Protein AF-A0A1V2MFW6-F1 (afdb_monomer)

Structure (mmCIF, N/CA/C/O backbone):
data_AF-A0A1V2MFW6-F1
#
_entry.id   AF-A0A1V2MFW6-F1
#
loop_
_atom_site.group_PDB
_atom_site.id
_atom_site.type_symbol
_atom_site.label_atom_id
_atom_site.label_alt_id
_atom_site.label_comp_id
_atom_site.label_asym_id
_atom_site.label_entity_id
_atom_site.label_seq_id
_atom_site.pdbx_PDB_ins_code
_atom_site.Cartn_x
_atom_site.Cartn_y
_atom_site.Cartn_z
_atom_site.occupancy
_atom_site.B_iso_or_equiv
_atom_site.auth_seq_id
_atom_site.auth_comp_id
_atom_site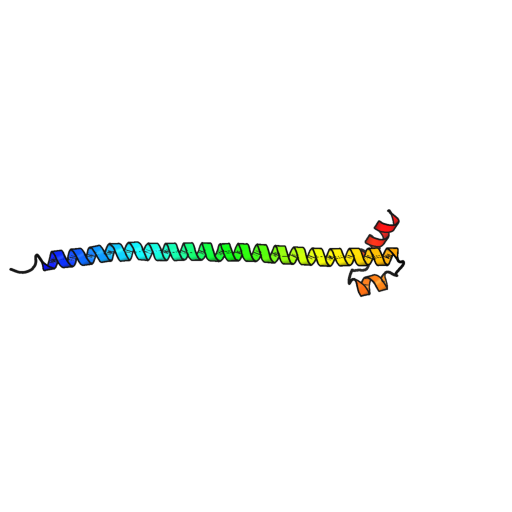.auth_asym_id
_atom_site.auth_atom_id
_atom_site.pdbx_PDB_model_num
ATOM 1 N N . MET A 1 1 ? 50.649 -4.042 -75.415 1.00 45.91 1 MET A N 1
ATOM 2 C CA . MET A 1 1 ? 50.315 -2.952 -74.476 1.00 45.91 1 MET A CA 1
ATOM 3 C C . MET A 1 1 ? 49.068 -3.360 -73.714 1.00 45.91 1 MET A C 1
ATOM 5 O O . MET A 1 1 ? 47.964 -3.134 -74.183 1.00 45.91 1 MET A O 1
ATOM 9 N N . LYS A 1 2 ? 49.241 -4.094 -72.617 1.00 49.28 2 LYS A N 1
ATOM 10 C CA . LYS A 1 2 ? 48.159 -4.473 -71.705 1.00 49.28 2 LYS A CA 1
ATOM 11 C C . LYS A 1 2 ? 48.535 -3.927 -70.331 1.00 49.28 2 LYS A C 1
ATOM 13 O O . LYS A 1 2 ? 49.700 -4.023 -69.966 1.00 49.28 2 LYS A O 1
ATOM 18 N N . ASN A 1 3 ? 47.531 -3.452 -69.602 1.00 56.38 3 ASN A N 1
ATOM 19 C CA . ASN A 1 3 ? 47.520 -3.391 -68.140 1.00 56.38 3 ASN A CA 1
ATOM 20 C C . ASN A 1 3 ? 48.431 -2.350 -67.476 1.00 56.38 3 ASN A C 1
ATOM 22 O O . ASN A 1 3 ? 49.353 -2.712 -66.761 1.00 56.38 3 ASN A O 1
ATOM 26 N N . LEU A 1 4 ? 48.116 -1.063 -67.623 1.00 48.66 4 LEU A N 1
ATOM 27 C CA . LEU A 1 4 ? 48.491 -0.087 -66.587 1.00 48.66 4 LEU A CA 1
ATOM 28 C C . LEU A 1 4 ? 47.255 0.672 -66.091 1.00 48.66 4 LEU A C 1
ATOM 30 O O . LEU A 1 4 ? 47.017 0.748 -64.888 1.00 48.66 4 LEU A O 1
ATOM 34 N N . ASP A 1 5 ? 46.378 1.077 -67.012 1.00 52.25 5 ASP A N 1
ATOM 35 C CA . ASP A 1 5 ? 45.104 1.724 -66.667 1.00 52.25 5 ASP A CA 1
ATOM 36 C C . ASP A 1 5 ? 44.127 0.784 -65.944 1.00 52.25 5 ASP A C 1
ATOM 38 O O . ASP A 1 5 ? 43.369 1.220 -65.080 1.00 52.25 5 ASP A O 1
ATOM 42 N N . LEU A 1 6 ? 44.170 -0.523 -66.240 1.00 49.50 6 LEU A N 1
ATOM 43 C CA . LEU A 1 6 ? 43.321 -1.513 -65.570 1.00 49.50 6 LEU A CA 1
ATOM 44 C C . LEU A 1 6 ? 43.786 -1.799 -64.130 1.00 49.50 6 LEU A C 1
ATOM 46 O O . LEU A 1 6 ? 42.954 -1.961 -63.243 1.00 49.50 6 LEU A O 1
ATOM 50 N N . GLU A 1 7 ? 45.099 -1.829 -63.874 1.00 49.53 7 GLU A N 1
ATOM 51 C CA . GLU A 1 7 ? 45.644 -2.096 -62.533 1.00 49.53 7 GLU A CA 1
ATOM 52 C C . GLU A 1 7 ? 45.478 -0.902 -61.590 1.00 49.53 7 GLU A C 1
ATOM 54 O O . GLU A 1 7 ? 45.150 -1.095 -60.420 1.00 49.53 7 GLU A O 1
ATOM 59 N N . LEU A 1 8 ? 45.631 0.329 -62.094 1.00 48.38 8 LEU A N 1
ATOM 60 C CA . LEU A 1 8 ? 45.364 1.553 -61.328 1.00 48.38 8 LEU A CA 1
ATOM 61 C C . LEU A 1 8 ? 43.886 1.677 -60.938 1.00 48.38 8 LEU A C 1
ATOM 63 O O . LEU A 1 8 ? 43.567 2.142 -59.844 1.00 48.38 8 LEU A O 1
ATOM 67 N N . ASN A 1 9 ? 42.997 1.215 -61.815 1.00 49.47 9 ASN A N 1
ATOM 68 C CA . ASN A 1 9 ? 41.558 1.194 -61.599 1.00 49.47 9 ASN A CA 1
ATOM 69 C C . ASN A 1 9 ? 41.170 0.125 -60.554 1.00 49.47 9 ASN A C 1
ATOM 71 O O . ASN A 1 9 ? 40.518 0.436 -59.563 1.00 49.47 9 ASN A O 1
ATOM 75 N N . ILE A 1 10 ? 41.687 -1.104 -60.654 1.00 50.06 10 ILE A N 1
ATOM 76 C CA . ILE A 1 10 ? 41.434 -2.155 -59.647 1.00 50.06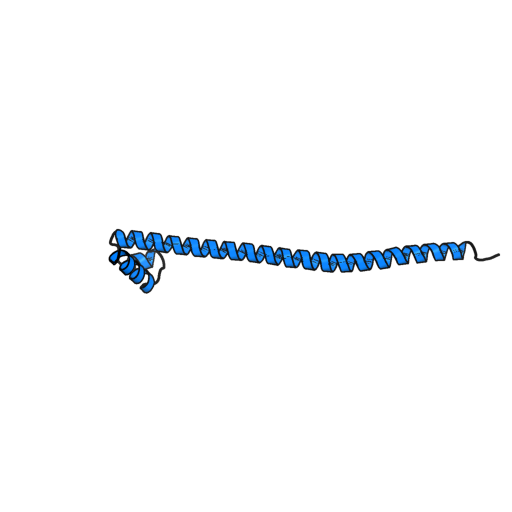 10 ILE A CA 1
ATOM 77 C C . ILE A 1 10 ? 41.972 -1.755 -58.255 1.00 50.06 10 ILE A C 1
ATOM 79 O O . ILE A 1 10 ? 41.330 -2.039 -57.243 1.00 50.06 10 ILE A O 1
ATOM 83 N N . ASN A 1 11 ? 43.105 -1.042 -58.188 1.00 54.00 11 ASN A N 1
ATOM 84 C CA . ASN A 1 11 ? 43.694 -0.561 -56.930 1.00 54.00 11 ASN A CA 1
ATOM 85 C C . ASN A 1 11 ? 42.937 0.605 -56.271 1.00 54.00 11 ASN A C 1
ATOM 87 O O . ASN A 1 11 ? 43.100 0.826 -55.069 1.00 54.00 11 ASN A O 1
ATOM 91 N N . SER A 1 12 ? 42.148 1.379 -57.023 1.00 49.19 12 SER A N 1
ATOM 92 C CA . SER A 1 12 ? 41.308 2.441 -56.455 1.00 49.19 12 SER A CA 1
ATOM 93 C C . SER A 1 12 ? 39.991 1.875 -55.924 1.00 49.19 12 SER A C 1
ATOM 95 O O . SER A 1 12 ? 39.591 2.215 -54.808 1.00 49.19 12 SER A O 1
ATOM 97 N N . TYR A 1 13 ? 39.379 0.929 -56.646 1.00 49.50 13 TYR A N 1
ATOM 98 C CA . TYR A 1 13 ? 38.179 0.224 -56.190 1.00 49.50 13 TYR A CA 1
ATOM 99 C C . TYR A 1 13 ? 38.452 -0.674 -54.974 1.00 49.50 13 TYR A C 1
ATOM 101 O O . TYR A 1 13 ? 37.633 -0.716 -54.059 1.00 49.50 13 TYR A O 1
ATOM 109 N N . SER A 1 14 ? 39.601 -1.352 -54.890 1.00 52.19 14 SER A N 1
ATOM 110 C CA . SER A 1 14 ? 39.944 -2.168 -53.711 1.00 52.19 14 SER A CA 1
ATOM 111 C C . SER A 1 14 ? 40.183 -1.324 -52.451 1.00 52.19 14 SER A C 1
ATOM 113 O O . SER A 1 14 ? 39.803 -1.722 -51.351 1.00 52.19 14 SER A O 1
ATOM 115 N N . ARG A 1 15 ? 40.758 -0.125 -52.603 1.00 49.16 15 ARG A N 1
ATOM 116 C CA . ARG A 1 15 ? 41.072 0.784 -51.490 1.00 49.16 15 ARG A CA 1
ATOM 117 C C . ARG A 1 15 ? 39.838 1.526 -50.976 1.00 49.16 15 ARG A C 1
ATOM 119 O O . ARG A 1 15 ? 39.707 1.682 -49.766 1.00 49.16 15 ARG A O 1
ATOM 126 N N . ALA A 1 16 ? 38.919 1.911 -51.864 1.00 48.41 16 ALA A N 1
ATOM 127 C CA . ALA A 1 16 ? 37.616 2.460 -51.483 1.00 48.41 16 ALA A CA 1
ATOM 128 C C . ALA A 1 16 ? 36.774 1.426 -50.711 1.00 48.41 16 ALA A C 1
ATOM 130 O O . ALA A 1 16 ? 36.265 1.727 -49.635 1.00 48.41 16 ALA A O 1
ATOM 131 N N . ASN A 1 17 ? 36.747 0.173 -51.182 1.00 47.50 17 ASN A N 1
ATOM 132 C CA . ASN A 1 17 ? 36.051 -0.915 -50.489 1.00 47.50 17 ASN A CA 1
ATOM 133 C C . ASN A 1 17 ? 36.676 -1.259 -49.122 1.00 47.50 17 ASN A C 1
ATOM 135 O O . ASN A 1 17 ? 35.952 -1.614 -48.195 1.00 47.50 17 ASN A O 1
ATOM 139 N N . TYR A 1 18 ? 37.997 -1.132 -48.946 1.00 47.16 18 TYR A N 1
ATOM 140 C CA . TYR A 1 18 ? 38.645 -1.339 -47.641 1.00 47.16 18 TYR A CA 1
ATOM 141 C C . TYR A 1 18 ? 38.278 -0.246 -46.624 1.00 47.16 18 TYR A C 1
ATOM 143 O O . TYR A 1 18 ? 38.047 -0.553 -45.453 1.00 47.16 18 TYR A O 1
ATOM 151 N N . PHE A 1 19 ? 38.178 1.013 -47.068 1.00 42.72 19 PHE A N 1
ATOM 152 C CA . PHE A 1 19 ? 37.719 2.114 -46.217 1.00 42.72 19 PHE A CA 1
ATOM 153 C C . PHE A 1 19 ? 36.252 1.946 -45.816 1.00 42.72 19 PHE A C 1
ATOM 155 O O . PHE A 1 19 ? 35.957 2.057 -44.629 1.00 42.72 19 PHE A O 1
ATOM 162 N N . ASP A 1 20 ? 35.367 1.586 -46.747 1.00 47.34 20 ASP A N 1
ATOM 163 C CA . ASP A 1 20 ? 33.956 1.357 -46.424 1.00 47.34 20 ASP A CA 1
ATOM 164 C C . ASP A 1 20 ? 33.778 0.145 -45.503 1.00 47.34 20 ASP A C 1
ATOM 166 O O . ASP A 1 20 ? 33.154 0.251 -44.453 1.00 47.34 20 ASP A O 1
ATOM 170 N N . THR A 1 21 ? 34.387 -1.001 -45.803 1.00 49.94 21 THR A N 1
ATOM 171 C CA . THR A 1 21 ? 34.136 -2.214 -45.005 1.00 49.94 21 THR A CA 1
ATOM 172 C C . THR A 1 21 ? 34.705 -2.101 -43.584 1.00 49.94 21 THR A C 1
ATOM 174 O O . THR A 1 21 ? 34.058 -2.523 -42.629 1.00 49.94 21 THR A O 1
ATOM 177 N N . ALA A 1 22 ? 35.883 -1.490 -43.401 1.00 52.34 22 ALA A N 1
ATOM 178 C CA . ALA A 1 22 ? 36.487 -1.318 -42.076 1.00 52.34 22 ALA A CA 1
ATOM 179 C C . ALA A 1 22 ? 35.837 -0.187 -41.258 1.00 52.34 22 ALA A C 1
ATOM 181 O O . ALA A 1 22 ? 35.751 -0.298 -40.032 1.00 52.34 22 ALA A O 1
ATOM 182 N N . PHE A 1 23 ? 35.369 0.885 -41.910 1.00 47.47 23 PHE A N 1
ATOM 183 C CA . PHE A 1 23 ? 34.652 1.979 -41.254 1.00 47.47 23 PHE A CA 1
ATOM 184 C C . PHE A 1 23 ? 33.220 1.566 -40.903 1.00 47.47 23 PHE A C 1
ATOM 186 O O . PHE A 1 23 ? 32.807 1.744 -39.759 1.00 47.47 23 PHE A O 1
ATOM 193 N N . PHE A 1 24 ? 32.480 0.937 -41.822 1.00 45.03 24 PHE A N 1
ATOM 194 C CA . PHE A 1 24 ? 31.097 0.521 -41.586 1.00 45.03 24 PHE A CA 1
ATOM 195 C C . PHE A 1 24 ? 30.987 -0.697 -40.662 1.00 45.03 24 PHE A C 1
ATOM 197 O O . PHE A 1 24 ? 30.137 -0.658 -39.778 1.00 45.03 24 PHE A O 1
ATOM 204 N N . ASN A 1 25 ? 31.863 -1.713 -40.738 1.00 49.97 25 ASN A N 1
ATOM 205 C CA . ASN A 1 25 ? 31.797 -2.835 -39.782 1.00 49.97 25 ASN A CA 1
ATOM 206 C C . ASN A 1 25 ? 32.129 -2.396 -38.351 1.00 49.97 25 ASN A C 1
ATOM 208 O O . ASN A 1 25 ? 31.418 -2.773 -37.425 1.00 49.97 25 ASN A O 1
ATOM 212 N N . ARG A 1 26 ? 33.129 -1.521 -38.161 1.00 49.34 26 ARG A N 1
ATOM 213 C CA . ARG A 1 26 ? 33.402 -0.940 -36.835 1.00 49.34 26 ARG A CA 1
ATOM 214 C C . ARG A 1 26 ? 32.285 -0.012 -36.371 1.00 49.34 26 ARG A C 1
ATOM 216 O O . ARG A 1 26 ? 32.026 0.064 -35.178 1.00 49.34 26 ARG A O 1
ATOM 223 N N . THR A 1 27 ? 31.614 0.689 -37.285 1.00 46.56 27 THR A N 1
ATOM 224 C CA . THR A 1 27 ? 30.471 1.549 -36.941 1.00 46.56 27 THR A CA 1
ATOM 225 C C . THR A 1 27 ? 29.229 0.728 -36.603 1.00 46.56 27 THR A C 1
ATOM 227 O O . THR A 1 27 ? 28.500 1.137 -35.715 1.00 46.56 27 THR A O 1
ATOM 230 N N . ILE A 1 28 ? 29.002 -0.435 -37.223 1.00 48.88 28 ILE A N 1
ATOM 231 C CA . ILE A 1 28 ? 27.895 -1.346 -36.885 1.00 48.88 28 ILE A CA 1
ATOM 232 C C . ILE A 1 28 ? 28.154 -2.077 -35.564 1.00 48.88 28 ILE A C 1
ATOM 234 O O . ILE A 1 28 ? 27.226 -2.192 -34.773 1.00 48.88 28 ILE A O 1
ATOM 238 N N . GLU A 1 29 ? 29.389 -2.486 -35.263 1.00 50.41 29 GLU A N 1
ATOM 239 C CA . GLU A 1 29 ? 29.744 -2.997 -33.927 1.00 50.41 29 GLU A CA 1
ATOM 240 C C . GLU A 1 29 ? 29.581 -1.909 -32.860 1.00 50.41 29 GLU A C 1
ATOM 242 O O . GLU A 1 29 ? 28.937 -2.136 -31.840 1.00 50.41 29 GLU A O 1
ATOM 247 N N . ARG A 1 30 ? 30.049 -0.684 -33.134 1.00 51.69 30 ARG A N 1
ATOM 248 C CA . ARG A 1 30 ? 29.889 0.455 -32.222 1.00 51.69 30 ARG A CA 1
ATOM 249 C C . ARG A 1 30 ? 28.439 0.914 -32.103 1.00 51.69 30 ARG A C 1
ATOM 251 O O . ARG A 1 30 ? 28.057 1.329 -31.027 1.00 51.69 30 ARG A O 1
ATOM 258 N N . LEU A 1 31 ? 27.625 0.835 -33.157 1.00 49.97 31 LEU A N 1
ATOM 259 C CA . LEU A 1 31 ? 26.178 1.077 -33.114 1.00 49.97 31 LEU A CA 1
ATOM 260 C C . LEU A 1 31 ? 25.450 -0.065 -32.414 1.00 49.97 31 LEU A C 1
ATOM 262 O O . LEU A 1 31 ? 24.440 0.193 -31.788 1.00 49.97 31 LEU A O 1
ATOM 266 N N . GLY A 1 32 ? 25.919 -1.305 -32.514 1.00 51.00 32 GLY A N 1
ATOM 267 C CA . GLY A 1 32 ? 25.380 -2.452 -31.792 1.00 51.00 32 GLY A CA 1
ATOM 268 C C . GLY A 1 32 ? 25.628 -2.319 -30.296 1.00 51.00 32 GLY A C 1
ATOM 269 O O . GLY A 1 32 ? 24.674 -2.351 -29.535 1.00 51.00 32 GLY A O 1
ATOM 270 N N . GLU A 1 33 ? 26.872 -2.062 -29.886 1.00 47.53 33 GLU A N 1
ATOM 271 C CA . GLU A 1 33 ? 27.230 -1.751 -28.497 1.00 47.53 33 GLU A CA 1
ATOM 272 C C . GLU A 1 33 ? 26.549 -0.470 -28.006 1.00 47.53 33 GLU A C 1
ATOM 274 O O . GLU A 1 33 ? 25.978 -0.475 -26.927 1.00 47.53 33 GLU A O 1
ATOM 279 N N . PHE A 1 34 ? 26.527 0.607 -28.797 1.00 42.81 34 PHE A N 1
ATOM 280 C CA . PHE A 1 34 ? 25.876 1.873 -28.431 1.00 42.81 34 PHE A CA 1
ATOM 281 C C . PHE A 1 34 ? 24.345 1.763 -28.386 1.00 42.81 34 PHE A C 1
ATOM 283 O O . PHE A 1 34 ? 23.715 2.375 -27.531 1.00 42.81 34 PHE A O 1
ATOM 290 N N . ASN A 1 35 ? 23.720 0.969 -29.262 1.00 48.66 35 ASN A N 1
ATOM 291 C CA . ASN A 1 35 ? 22.293 0.663 -29.159 1.00 48.66 35 ASN A CA 1
ATOM 292 C C . ASN A 1 35 ? 22.020 -0.308 -28.005 1.00 48.66 35 ASN A C 1
ATOM 294 O O . ASN A 1 35 ? 20.985 -0.171 -27.364 1.00 48.66 35 ASN A O 1
ATOM 298 N N . MET A 1 36 ? 22.909 -1.259 -27.705 1.00 47.56 36 MET A N 1
ATOM 299 C CA . MET A 1 36 ? 22.763 -2.197 -26.586 1.00 47.56 36 MET A CA 1
ATOM 300 C C . MET A 1 36 ? 22.887 -1.464 -25.245 1.00 47.56 36 MET A C 1
ATOM 302 O O . MET A 1 36 ? 21.991 -1.600 -24.419 1.00 47.56 36 MET A O 1
ATOM 306 N N . THR A 1 37 ? 23.872 -0.574 -25.079 1.00 54.19 37 THR A N 1
ATOM 307 C CA . THR A 1 37 ? 24.004 0.278 -23.886 1.00 54.19 37 THR A CA 1
ATOM 308 C C . THR A 1 37 ? 22.850 1.263 -23.761 1.00 54.19 37 THR A C 1
ATOM 310 O O . THR A 1 37 ? 22.233 1.335 -22.706 1.00 54.19 37 THR A O 1
ATOM 313 N N . PHE A 1 38 ? 22.464 1.962 -24.832 1.00 54.69 38 PHE A N 1
ATOM 314 C CA . PHE A 1 38 ? 21.341 2.903 -24.780 1.00 54.69 38 PHE A CA 1
ATOM 315 C C . PHE A 1 38 ? 20.011 2.200 -24.479 1.00 54.69 38 PHE A C 1
ATOM 317 O O . PHE A 1 38 ? 19.205 2.708 -23.702 1.00 54.69 38 PHE A O 1
ATOM 324 N N . THR A 1 39 ? 19.776 1.014 -25.047 1.00 62.56 39 THR A N 1
ATOM 325 C CA . THR A 1 39 ? 18.533 0.268 -24.812 1.00 62.56 39 THR A CA 1
ATOM 326 C C . THR A 1 39 ? 18.501 -0.319 -23.404 1.00 62.56 39 THR A C 1
ATOM 328 O O . THR A 1 39 ? 17.500 -0.149 -22.714 1.00 62.56 39 THR A O 1
ATOM 331 N N . GLU A 1 40 ? 19.576 -0.953 -22.932 1.00 63.47 40 GLU A N 1
ATOM 332 C CA . GLU A 1 40 ? 19.647 -1.515 -21.576 1.00 63.47 40 GLU A CA 1
ATOM 333 C C . GLU A 1 40 ? 19.614 -0.428 -20.497 1.00 63.47 40 GLU A C 1
ATOM 335 O O . GLU A 1 40 ? 18.876 -0.560 -19.520 1.00 63.47 40 GLU A O 1
ATOM 340 N N . GLU A 1 41 ? 20.326 0.685 -20.686 1.00 67.56 41 GLU A N 1
ATOM 341 C CA . GLU A 1 41 ? 20.296 1.815 -19.757 1.00 67.56 41 GLU A CA 1
ATOM 342 C C . GLU A 1 41 ? 18.909 2.460 -19.706 1.00 67.56 41 GLU A C 1
ATOM 344 O O . GLU A 1 41 ? 18.382 2.679 -18.614 1.00 67.56 41 GLU A O 1
ATOM 349 N N . ILE A 1 42 ? 18.260 2.706 -20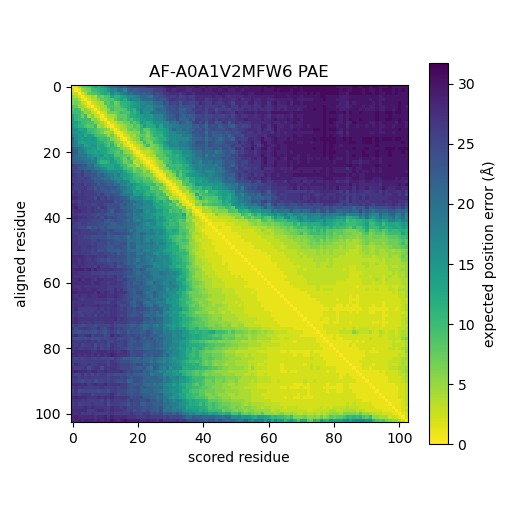.853 1.00 72.44 42 ILE A N 1
ATOM 350 C CA . ILE A 1 42 ? 16.883 3.227 -20.893 1.00 72.44 42 ILE A CA 1
ATOM 351 C C . ILE A 1 42 ? 15.910 2.270 -20.214 1.00 72.44 42 ILE A C 1
ATOM 353 O O . ILE A 1 42 ? 15.038 2.720 -19.466 1.00 72.44 42 ILE A O 1
ATOM 357 N N . GLN A 1 43 ? 16.034 0.964 -20.451 1.00 68.38 43 GLN A N 1
ATOM 358 C CA . GLN A 1 43 ? 15.198 -0.032 -19.782 1.00 68.38 43 GLN A CA 1
ATOM 359 C C . GLN A 1 43 ? 15.469 -0.064 -18.275 1.00 68.38 43 GLN A C 1
ATOM 361 O O . GLN A 1 43 ? 14.528 -0.161 -17.485 1.00 68.38 43 GLN A O 1
ATOM 366 N N . GLY A 1 44 ? 16.722 0.117 -17.857 1.00 78.12 44 GLY A N 1
ATOM 367 C CA . GLY A 1 44 ? 17.103 0.280 -16.458 1.00 78.12 44 GLY A CA 1
ATOM 368 C C . GLY A 1 44 ? 16.452 1.510 -15.822 1.00 78.12 44 GLY A C 1
ATOM 369 O O . GLY A 1 44 ? 15.832 1.402 -14.765 1.00 78.12 44 GLY A O 1
ATOM 370 N N . TYR A 1 45 ? 16.519 2.673 -16.474 1.00 69.81 45 TYR A N 1
ATOM 371 C CA . TYR A 1 45 ? 15.864 3.896 -15.999 1.00 69.81 45 TYR A CA 1
ATOM 372 C C . TYR A 1 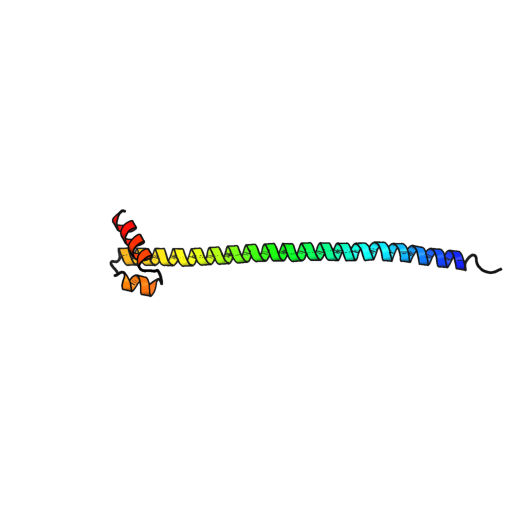45 ? 14.342 3.758 -15.941 1.00 69.81 45 TYR A C 1
ATOM 374 O O . TYR A 1 45 ? 13.738 4.146 -14.944 1.00 69.81 45 TYR A O 1
ATOM 382 N N . ARG A 1 46 ? 13.718 3.169 -16.967 1.00 69.75 46 ARG A N 1
ATOM 383 C CA . ARG A 1 46 ? 12.272 2.902 -16.983 1.00 69.75 46 ARG A CA 1
ATOM 384 C C . ARG A 1 46 ? 11.858 1.982 -15.849 1.00 69.75 46 ARG A C 1
ATOM 386 O O . ARG A 1 46 ? 10.891 2.287 -15.162 1.00 69.75 46 ARG A O 1
ATOM 393 N N . THR A 1 47 ? 12.609 0.905 -15.628 1.00 77.62 47 THR A N 1
ATOM 394 C CA . THR A 1 47 ? 12.371 -0.017 -14.513 1.00 77.62 47 THR A CA 1
ATOM 395 C C . THR A 1 47 ? 12.436 0.731 -13.187 1.00 77.62 47 THR A C 1
ATOM 397 O O . THR A 1 47 ? 11.468 0.699 -12.444 1.00 77.62 47 THR A O 1
ATOM 400 N N . ARG A 1 48 ? 13.503 1.501 -12.928 1.00 80.94 48 ARG A N 1
ATOM 401 C CA . ARG A 1 48 ? 13.636 2.277 -11.680 1.00 80.94 48 ARG A CA 1
ATOM 402 C C . ARG A 1 48 ? 12.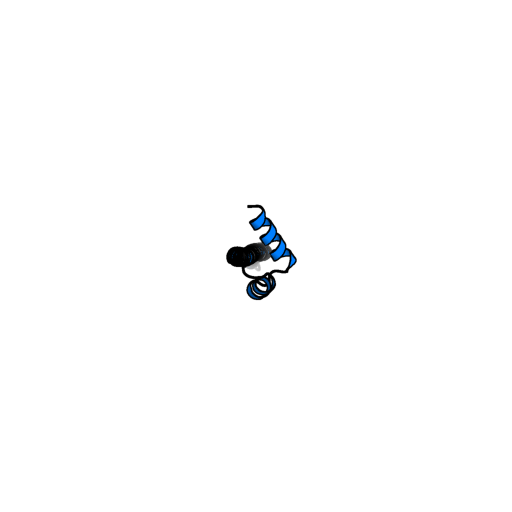498 3.277 -11.476 1.00 80.94 48 ARG A C 1
ATOM 404 O O . ARG A 1 48 ? 11.983 3.380 -10.372 1.00 80.94 48 ARG A O 1
ATOM 411 N N . ILE A 1 49 ? 12.097 4.003 -12.522 1.00 81.06 49 ILE A N 1
ATOM 412 C CA . ILE A 1 49 ? 10.989 4.968 -12.448 1.00 81.06 49 ILE A CA 1
ATOM 413 C C . ILE A 1 49 ? 9.667 4.253 -12.160 1.00 81.06 49 ILE A C 1
ATOM 415 O O . ILE A 1 49 ? 8.887 4.721 -11.335 1.00 81.06 49 ILE A O 1
ATOM 419 N N . ASN A 1 50 ? 9.414 3.126 -12.826 1.00 80.06 50 ASN A N 1
ATOM 420 C CA . ASN A 1 50 ? 8.198 2.349 -12.615 1.00 80.06 50 ASN A CA 1
ATOM 421 C C . ASN A 1 50 ? 8.161 1.755 -11.207 1.00 80.06 50 ASN A C 1
ATOM 423 O O . ASN A 1 50 ? 7.157 1.926 -10.528 1.00 80.06 50 ASN A O 1
ATOM 427 N N . THR A 1 51 ? 9.260 1.158 -10.740 1.00 89.69 51 THR A N 1
ATOM 428 C CA . THR A 1 51 ? 9.381 0.642 -9.372 1.00 89.69 51 THR A CA 1
ATOM 429 C C . THR A 1 51 ? 9.169 1.752 -8.347 1.00 89.69 51 THR A C 1
ATOM 431 O O . THR A 1 51 ? 8.302 1.615 -7.495 1.00 89.69 51 THR A O 1
ATOM 434 N N . ALA A 1 52 ? 9.845 2.897 -8.483 1.00 88.25 52 ALA A N 1
ATOM 435 C CA . ALA A 1 52 ? 9.665 4.027 -7.569 1.00 88.25 52 ALA A CA 1
ATOM 436 C C . ALA A 1 52 ? 8.218 4.556 -7.567 1.00 88.25 52 ALA A C 1
ATOM 438 O O . ALA A 1 52 ? 7.680 4.941 -6.530 1.00 88.25 52 ALA A O 1
ATOM 439 N N . LYS A 1 53 ? 7.555 4.564 -8.731 1.00 89.12 53 LYS A N 1
ATOM 440 C CA . LYS A 1 53 ? 6.142 4.942 -8.839 1.00 89.12 53 LYS A CA 1
ATOM 441 C C . LYS A 1 53 ? 5.230 3.918 -8.162 1.00 89.12 53 LYS A C 1
ATOM 443 O O . LYS A 1 53 ? 4.272 4.309 -7.502 1.00 89.12 53 LYS A O 1
ATOM 448 N N . GLU A 1 54 ? 5.489 2.629 -8.343 1.00 93.38 54 GLU A N 1
ATOM 449 C CA . GLU A 1 54 ? 4.726 1.549 -7.715 1.00 93.38 54 GLU A CA 1
ATOM 450 C C . GLU A 1 54 ? 4.879 1.560 -6.193 1.00 93.38 54 GLU A C 1
ATOM 452 O O . GLU A 1 54 ? 3.869 1.464 -5.494 1.00 93.38 54 GLU A O 1
ATOM 457 N N . GLU A 1 55 ? 6.101 1.754 -5.695 1.00 94.38 55 GLU A N 1
ATOM 458 C CA . GLU A 1 55 ? 6.413 1.926 -4.274 1.00 94.38 55 GLU A CA 1
ATOM 459 C C . GLU A 1 55 ? 5.680 3.139 -3.699 1.00 94.38 55 GLU A C 1
ATOM 461 O O . GLU A 1 55 ? 4.906 2.987 -2.758 1.00 94.38 55 GLU A O 1
ATOM 466 N N . GLY A 1 56 ? 5.790 4.314 -4.330 1.00 95.69 56 GLY A N 1
ATOM 467 C CA . GLY A 1 56 ? 5.086 5.515 -3.871 1.00 95.69 56 GLY A CA 1
ATOM 468 C C . GLY A 1 56 ? 3.560 5.364 -3.874 1.00 95.69 56 GLY A C 1
ATOM 469 O O . GLY A 1 56 ? 2.874 5.832 -2.966 1.00 95.69 56 GLY A O 1
ATOM 470 N N . LEU A 1 57 ? 2.996 4.657 -4.859 1.00 93.50 57 LEU A N 1
ATOM 471 C CA . LEU A 1 57 ? 1.567 4.333 -4.872 1.00 93.50 57 LEU A CA 1
ATOM 472 C C . LEU A 1 57 ? 1.188 3.332 -3.771 1.00 93.50 57 LEU A C 1
ATOM 474 O O . LEU A 1 57 ? 0.086 3.413 -3.230 1.00 93.50 57 LEU A O 1
ATOM 478 N N . ALA A 1 58 ? 2.054 2.367 -3.459 1.00 95.19 58 ALA A N 1
ATOM 479 C CA . ALA A 1 58 ? 1.829 1.410 -2.382 1.00 95.19 58 ALA A CA 1
ATOM 480 C C . ALA A 1 58 ? 1.886 2.087 -1.006 1.00 95.19 58 ALA A C 1
ATOM 482 O O . ALA A 1 58 ? 0.973 1.888 -0.205 1.00 95.19 58 ALA A O 1
ATOM 483 N N . GLU A 1 59 ? 2.887 2.935 -0.770 1.00 95.25 59 GLU A N 1
ATOM 484 C CA . GLU A 1 59 ? 3.023 3.748 0.442 1.00 95.25 59 GLU A CA 1
ATOM 485 C C . GLU A 1 59 ? 1.845 4.709 0.616 1.00 95.25 59 GLU A C 1
ATOM 487 O O . GLU A 1 59 ? 1.295 4.817 1.713 1.00 95.25 59 GLU A O 1
ATOM 492 N N . GLY A 1 60 ? 1.395 5.351 -0.467 1.00 95.81 60 GLY A N 1
ATOM 493 C CA . GLY A 1 60 ? 0.225 6.230 -0.445 1.00 95.81 60 GLY A CA 1
ATOM 494 C C . GLY A 1 60 ? -1.052 5.490 -0.047 1.00 95.81 60 GLY A C 1
ATOM 495 O O . GLY A 1 60 ? -1.753 5.917 0.868 1.00 95.81 60 GLY A O 1
ATOM 496 N N . ARG A 1 61 ? -1.316 4.325 -0.660 1.00 95.44 61 ARG A N 1
ATOM 497 C CA . ARG A 1 61 ? -2.459 3.472 -0.285 1.00 95.44 61 ARG A CA 1
ATOM 498 C C . ARG A 1 61 ? -2.372 2.991 1.159 1.00 95.44 61 ARG A C 1
ATOM 500 O O . ARG A 1 61 ? -3.398 2.848 1.815 1.00 95.44 61 ARG A O 1
ATOM 507 N N . TYR A 1 62 ? -1.172 2.686 1.648 1.00 94.94 62 TYR A N 1
ATOM 508 C CA . TYR A 1 62 ? -0.993 2.280 3.038 1.00 94.94 62 TYR A CA 1
ATOM 509 C C . TYR A 1 62 ? -1.273 3.441 3.998 1.00 94.94 62 TYR A C 1
ATOM 511 O O . TYR A 1 62 ? -2.040 3.280 4.942 1.00 94.94 62 TYR A O 1
ATOM 519 N N . SER A 1 63 ? -0.726 4.622 3.711 1.00 95.44 63 SER A N 1
ATOM 520 C CA . SER A 1 63 ? -0.924 5.836 4.510 1.00 95.44 63 SER A CA 1
ATOM 521 C C . SER A 1 63 ? -2.402 6.224 4.607 1.00 95.44 63 SER A C 1
ATOM 523 O O . SER A 1 63 ? -2.888 6.507 5.698 1.00 95.44 63 SER A O 1
ATOM 525 N N . GLU A 1 64 ? -3.144 6.141 3.499 1.00 96.75 64 GLU A N 1
ATOM 526 C CA . GLU A 1 64 ? -4.592 6.384 3.474 1.00 96.75 64 GLU A CA 1
ATOM 527 C C . GLU A 1 64 ? -5.357 5.406 4.384 1.00 96.75 64 GLU A C 1
ATOM 529 O O . GLU A 1 64 ? -6.232 5.813 5.148 1.00 96.75 64 GLU A O 1
ATOM 534 N N . LYS A 1 65 ? -4.997 4.114 4.377 1.00 97.44 65 LYS A N 1
ATOM 535 C CA . LYS A 1 65 ? -5.606 3.124 5.283 1.00 97.44 65 LYS A CA 1
ATOM 536 C C . LYS A 1 65 ? -5.365 3.460 6.751 1.00 97.44 65 LYS A C 1
ATOM 538 O O . LYS A 1 65 ? -6.279 3.294 7.558 1.00 97.44 65 LYS 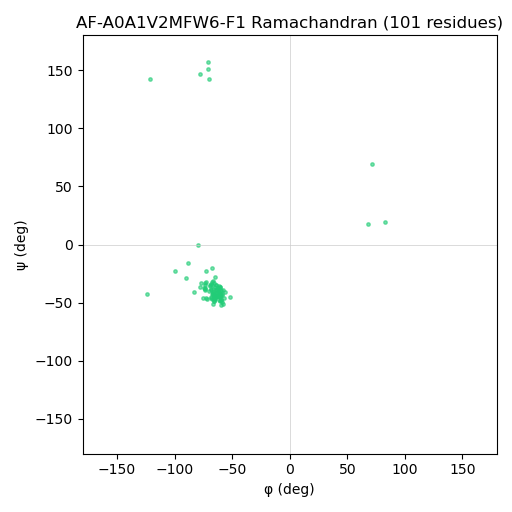A O 1
ATOM 543 N N . ILE A 1 66 ? -4.157 3.913 7.091 1.00 97.38 66 ILE A N 1
ATOM 544 C CA . ILE A 1 66 ? -3.800 4.326 8.454 1.00 97.38 66 ILE A CA 1
ATOM 545 C C . ILE A 1 66 ? -4.606 5.560 8.868 1.00 97.38 66 ILE A C 1
ATOM 547 O O . ILE A 1 66 ? -5.172 5.575 9.959 1.00 97.38 66 ILE A O 1
ATOM 551 N N . GLU A 1 67 ? -4.726 6.562 7.996 1.00 97.06 67 GLU A N 1
ATOM 552 C CA . GLU A 1 67 ? -5.521 7.765 8.259 1.00 97.06 67 GLU A CA 1
ATOM 553 C C . GLU A 1 67 ? -6.999 7.428 8.506 1.00 97.06 67 GLU A C 1
ATOM 555 O O . GLU A 1 67 ? -7.572 7.845 9.515 1.00 97.06 67 GLU A O 1
ATOM 560 N N . ILE A 1 68 ? -7.602 6.605 7.641 1.00 96.88 68 ILE A N 1
ATOM 561 C CA . ILE A 1 68 ? -8.990 6.149 7.801 1.00 96.88 68 ILE A CA 1
ATOM 562 C C . ILE A 1 68 ? -9.158 5.373 9.114 1.00 96.88 68 ILE A C 1
ATOM 564 O O . ILE A 1 68 ? -10.109 5.624 9.854 1.00 96.88 68 ILE A O 1
ATOM 568 N N . ALA A 1 69 ? -8.234 4.459 9.433 1.00 97.44 69 ALA A N 1
ATOM 569 C CA . ALA A 1 69 ? -8.278 3.692 10.676 1.00 97.44 69 ALA A CA 1
ATOM 570 C C . ALA A 1 69 ? -8.205 4.596 11.913 1.00 97.44 69 ALA A C 1
ATOM 572 O O . ALA A 1 69 ? -8.989 4.419 12.843 1.00 97.44 69 ALA A O 1
ATOM 573 N N . MET A 1 70 ? -7.310 5.588 11.915 1.00 96.25 70 MET A N 1
ATOM 574 C CA . MET A 1 70 ? -7.199 6.550 13.012 1.00 96.25 70 MET A CA 1
ATOM 575 C C . MET A 1 70 ? -8.466 7.387 13.175 1.00 96.25 70 MET A C 1
ATOM 577 O O . MET A 1 70 ? -8.899 7.612 14.303 1.00 96.25 70 MET A O 1
ATOM 581 N N . ASN A 1 71 ? -9.074 7.831 12.074 1.00 96.88 71 ASN A N 1
ATOM 582 C CA . ASN A 1 71 ? -10.330 8.577 12.124 1.00 96.88 71 ASN A CA 1
ATOM 583 C C . ASN A 1 71 ? -11.452 7.713 12.714 1.00 96.88 71 ASN A C 1
ATOM 585 O O . ASN A 1 71 ? -12.145 8.145 13.628 1.00 96.88 71 ASN A O 1
ATOM 589 N N . PHE A 1 72 ? -11.558 6.452 12.291 1.00 97.06 72 PHE A N 1
ATOM 590 C CA . PHE A 1 72 ? -12.549 5.527 12.841 1.00 97.06 72 PHE A CA 1
ATOM 591 C C . PHE A 1 72 ? -12.318 5.218 14.327 1.00 97.06 72 PHE A C 1
ATOM 593 O O . PHE A 1 72 ? -13.279 5.148 15.090 1.00 97.06 72 PHE A O 1
ATOM 600 N N . LEU A 1 73 ? -11.065 5.062 14.763 1.00 96.56 73 LEU A N 1
ATOM 601 C CA . LEU A 1 73 ? -10.746 4.887 16.184 1.00 96.56 73 LEU A CA 1
ATOM 602 C C . LEU A 1 73 ? -11.173 6.109 17.007 1.00 96.56 73 LEU A C 1
ATOM 604 O O . LEU A 1 73 ? -11.787 5.949 18.061 1.00 96.56 73 LEU A O 1
ATOM 608 N N . LYS A 1 74 ? -10.901 7.323 16.512 1.00 94.88 74 LYS A N 1
ATOM 609 C CA . LYS A 1 74 ? -11.308 8.581 17.165 1.00 94.88 74 LYS A CA 1
ATOM 610 C C . LYS A 1 74 ? -12.827 8.739 17.237 1.00 94.88 74 LYS A C 1
ATOM 612 O O . LYS A 1 74 ? -13.333 9.235 18.239 1.00 94.88 74 LYS A O 1
ATOM 617 N N . ASP A 1 75 ? -13.539 8.262 16.220 1.00 96.19 75 ASP A N 1
ATOM 618 C CA . ASP A 1 75 ? -15.004 8.261 16.168 1.00 96.19 75 ASP A CA 1
ATOM 619 C C . ASP A 1 75 ? -15.640 7.112 16.984 1.00 96.19 75 ASP A C 1
ATOM 621 O O . ASP A 1 75 ? -16.864 7.003 17.061 1.00 96.19 75 ASP A O 1
ATOM 625 N N . GLY A 1 76 ? -14.831 6.254 17.620 1.00 94.50 76 GLY A N 1
ATOM 626 C CA . GLY A 1 76 ? -15.295 5.196 18.522 1.00 94.50 76 GLY A CA 1
ATOM 627 C C . GLY A 1 76 ? -15.760 3.912 17.829 1.00 94.50 76 GLY A C 1
ATOM 628 O O . GLY A 1 76 ? -16.484 3.115 18.430 1.00 94.50 76 GLY A O 1
ATOM 629 N N . PHE A 1 77 ? -15.367 3.680 16.573 1.00 96.06 77 PHE A N 1
ATOM 630 C CA . PHE A 1 77 ? -15.668 2.426 15.883 1.00 96.06 77 PHE A CA 1
ATOM 631 C C . PHE A 1 77 ? -14.861 1.254 16.462 1.00 96.06 77 PHE A C 1
ATOM 633 O O . PHE A 1 77 ? -13.685 1.375 16.797 1.00 96.06 77 PHE A O 1
ATOM 640 N N . GLY A 1 78 ? -15.493 0.079 16.538 1.00 96.00 78 GLY A N 1
ATOM 641 C CA . GLY A 1 78 ? -14.843 -1.145 17.010 1.00 96.00 78 GLY A CA 1
ATOM 642 C C . GLY A 1 78 ? -13.813 -1.708 16.022 1.00 96.00 78 GLY A C 1
ATOM 643 O O . GLY A 1 78 ? -13.972 -1.583 14.806 1.00 96.00 78 GLY A O 1
ATOM 644 N N . ILE A 1 79 ? -12.799 -2.399 16.553 1.00 95.25 79 ILE A N 1
ATOM 645 C CA . ILE A 1 79 ? -11.655 -2.956 15.805 1.00 95.25 79 ILE A CA 1
ATOM 646 C C . ILE A 1 79 ? -12.099 -3.815 14.609 1.00 95.25 79 ILE A C 1
ATOM 648 O O . ILE A 1 79 ? -11.607 -3.608 13.500 1.00 95.25 79 ILE A O 1
ATOM 652 N N . ASP A 1 80 ? -13.086 -4.698 14.789 1.00 96.69 80 ASP A N 1
ATOM 653 C CA . ASP A 1 80 ? -13.598 -5.566 13.716 1.00 96.69 80 ASP A CA 1
ATOM 654 C C . ASP A 1 80 ? -14.128 -4.771 12.509 1.00 96.69 80 ASP A C 1
ATOM 656 O O . ASP A 1 80 ? -13.913 -5.140 11.350 1.00 96.69 80 ASP A O 1
ATOM 660 N N . CYS A 1 81 ? -14.808 -3.647 12.766 1.00 96.38 81 CYS A N 1
ATOM 661 C CA . CYS A 1 81 ? -15.318 -2.762 11.719 1.00 96.38 81 CYS A CA 1
ATOM 662 C C . CYS A 1 81 ? -14.163 -2.102 10.959 1.00 96.38 81 CYS A C 1
ATOM 664 O O . CYS A 1 81 ? -14.176 -2.029 9.729 1.00 96.38 81 CYS A O 1
ATOM 666 N N . ILE A 1 82 ? -13.140 -1.657 11.685 1.00 97.31 82 ILE A N 1
ATOM 667 C CA . ILE A 1 82 ? -11.976 -0.978 11.115 1.00 97.31 82 ILE A CA 1
ATOM 668 C C . ILE A 1 82 ? -11.181 -1.935 10.232 1.00 97.31 82 ILE A C 1
ATOM 670 O O . ILE A 1 82 ? -10.886 -1.599 9.085 1.00 97.31 82 ILE A O 1
ATOM 674 N N . MET A 1 83 ? -10.907 -3.149 10.712 1.00 97.44 83 MET A N 1
ATOM 675 C CA . MET A 1 83 ? -10.227 -4.185 9.930 1.00 97.44 83 MET A CA 1
ATOM 676 C C . MET A 1 83 ? -10.979 -4.494 8.636 1.00 97.44 83 MET A C 1
ATOM 678 O O . MET A 1 83 ? -10.381 -4.532 7.562 1.00 97.44 83 MET A O 1
ATOM 682 N N . LYS A 1 84 ? -12.307 -4.652 8.712 1.00 97.00 84 LYS A N 1
ATOM 683 C CA . LYS A 1 84 ? -13.143 -4.951 7.543 1.00 97.00 84 LYS A CA 1
ATOM 684 C C . LYS A 1 84 ? -13.101 -3.851 6.477 1.00 97.00 84 LYS A C 1
ATOM 686 O O . 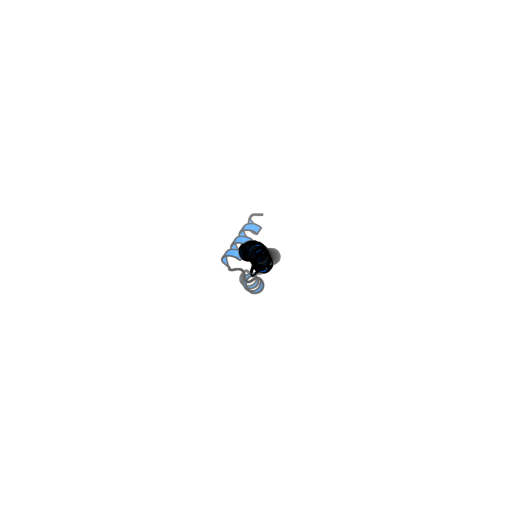LYS A 1 84 ? -13.144 -4.170 5.292 1.00 97.00 84 LYS A O 1
ATOM 691 N N . ASN A 1 85 ? -13.042 -2.580 6.879 1.00 95.75 85 ASN A N 1
ATOM 692 C CA . ASN A 1 85 ? -13.101 -1.447 5.949 1.00 95.75 85 ASN A CA 1
ATOM 693 C C . ASN A 1 85 ? -11.723 -0.992 5.442 1.00 95.75 85 ASN A C 1
ATOM 695 O O . ASN A 1 85 ? -11.621 -0.499 4.323 1.00 95.75 85 ASN A O 1
ATOM 699 N N . THR A 1 86 ? -10.659 -1.171 6.226 1.00 95.06 86 THR A N 1
ATOM 700 C CA . THR A 1 86 ? -9.295 -0.732 5.862 1.00 95.06 86 THR A CA 1
ATOM 701 C C . THR A 1 86 ? -8.428 -1.873 5.319 1.00 95.06 86 THR A C 1
ATOM 703 O O . THR A 1 86 ? -7.454 -1.652 4.591 1.00 95.06 86 THR A O 1
ATOM 706 N N . GLY A 1 87 ? -8.779 -3.118 5.652 1.00 95.56 87 GLY A N 1
ATOM 707 C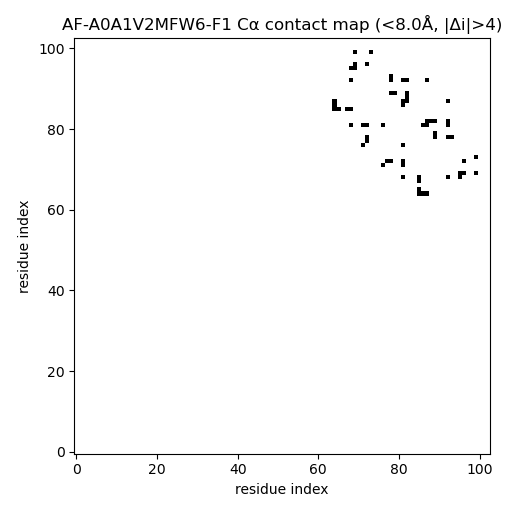 CA . GLY A 1 87 ? -7.972 -4.299 5.360 1.00 95.56 87 GLY A CA 1
ATOM 708 C C . GLY A 1 87 ? -6.659 -4.347 6.145 1.00 95.56 87 GLY A C 1
ATOM 709 O O . GLY A 1 87 ? -5.742 -5.048 5.722 1.00 95.56 87 GLY A O 1
ATOM 710 N N . LEU A 1 88 ? -6.534 -3.576 7.229 1.00 96.69 88 LEU A N 1
ATOM 711 C CA . LEU A 1 88 ? -5.402 -3.662 8.150 1.00 96.69 88 LEU A CA 1
ATOM 712 C C . LEU A 1 88 ? -5.559 -4.879 9.079 1.00 96.69 88 LEU A C 1
ATOM 714 O O . LEU A 1 88 ? -6.689 -5.230 9.437 1.00 96.69 88 LEU A O 1
ATOM 718 N N . PRO A 1 89 ? -4.453 -5.527 9.484 1.00 96.75 89 PRO A N 1
ATOM 719 C CA . PRO A 1 89 ? -4.507 -6.617 10.447 1.00 96.75 89 PRO A CA 1
ATOM 720 C C . PRO A 1 89 ? -4.842 -6.092 11.848 1.00 96.75 89 PRO A C 1
ATOM 722 O O . PRO A 1 89 ? -4.590 -4.934 12.177 1.00 96.75 89 PRO A O 1
ATOM 725 N N . GLU A 1 90 ? -5.379 -6.964 12.698 1.00 96.19 90 GLU A N 1
ATOM 726 C CA . GLU A 1 90 ? -5.819 -6.603 14.052 1.00 96.19 90 GLU A CA 1
ATOM 727 C C . GLU A 1 90 ? -4.699 -5.973 14.892 1.00 96.19 90 GLU A C 1
ATOM 729 O O . GLU A 1 90 ? -4.920 -4.985 15.591 1.00 96.19 90 GLU A O 1
ATOM 734 N N . GLU A 1 91 ? -3.484 -6.517 14.790 1.00 96.81 91 GLU A N 1
ATOM 735 C CA . GLU A 1 91 ? -2.301 -6.017 15.497 1.00 96.81 91 GLU A CA 1
ATOM 736 C C . GLU A 1 91 ? -1.978 -4.563 15.133 1.00 96.81 91 GLU A C 1
ATOM 738 O O . GLU A 1 91 ? -1.635 -3.766 16.006 1.00 96.81 91 GLU A O 1
ATOM 743 N N . GLU A 1 92 ? -2.143 -4.201 13.858 1.00 96.50 92 GLU A N 1
ATOM 744 C CA . GLU A 1 92 ? -1.921 -2.841 13.363 1.00 96.50 92 GLU A CA 1
ATOM 745 C C . GLU A 1 92 ? -2.941 -1.876 13.965 1.00 96.50 92 GLU A C 1
ATOM 747 O O . GLU A 1 92 ? -2.574 -0.837 14.509 1.00 96.50 92 GLU A O 1
ATOM 752 N N . VAL A 1 93 ? -4.224 -2.248 13.926 1.00 97.00 93 VAL A N 1
ATOM 753 C CA . VAL A 1 93 ? -5.314 -1.423 14.462 1.00 97.00 93 VAL A CA 1
ATOM 754 C C . VAL A 1 93 ? -5.159 -1.231 15.973 1.00 97.00 93 VAL A C 1
ATOM 756 O O . VAL A 1 93 ? -5.309 -0.116 16.469 1.00 97.00 93 VAL A O 1
ATOM 759 N N . LYS A 1 94 ? -4.780 -2.286 16.705 1.00 96.50 94 LYS A N 1
ATOM 760 C CA . LYS A 1 94 ? -4.480 -2.214 18.144 1.00 96.50 94 LYS A CA 1
ATOM 761 C C . LYS A 1 94 ? -3.288 -1.311 18.446 1.00 96.50 94 LYS A C 1
ATOM 763 O O . LYS A 1 94 ? -3.311 -0.582 19.436 1.00 96.50 94 LYS A O 1
ATOM 768 N N . ARG A 1 95 ? -2.249 -1.331 17.605 1.00 96.69 95 ARG A N 1
ATOM 769 C CA . ARG A 1 95 ? -1.109 -0.424 17.770 1.00 96.69 95 ARG A CA 1
ATOM 770 C C . ARG A 1 95 ? -1.529 1.033 17.578 1.00 96.69 95 ARG A C 1
ATOM 772 O O . ARG A 1 95 ? -1.200 1.852 18.429 1.00 96.69 95 ARG A O 1
ATOM 779 N N . LEU A 1 96 ? -2.297 1.334 16.528 1.00 95.81 96 LEU A N 1
ATOM 780 C CA . LEU A 1 96 ? -2.832 2.680 16.282 1.00 95.81 96 LEU A CA 1
ATOM 781 C C . LEU A 1 96 ? -3.716 3.164 17.437 1.00 95.81 96 LEU A C 1
ATOM 783 O O . LEU A 1 96 ? -3.620 4.317 17.851 1.00 95.81 96 LEU A O 1
ATOM 787 N N . GLN A 1 97 ? -4.537 2.278 18.004 1.00 95.38 97 GLN A N 1
ATOM 788 C CA . GLN A 1 97 ? -5.346 2.590 19.180 1.00 95.38 97 GLN A CA 1
ATOM 789 C C . GLN A 1 97 ? -4.471 2.995 20.373 1.00 95.38 97 GLN A C 1
ATOM 791 O O . GLN A 1 97 ? -4.695 4.041 20.977 1.00 95.38 97 GLN A O 1
ATOM 796 N N . ALA A 1 98 ? -3.424 2.219 20.661 1.00 94.75 98 ALA A N 1
ATOM 797 C CA . ALA A 1 98 ? -2.493 2.527 21.741 1.00 94.75 98 ALA A CA 1
ATOM 798 C C . ALA A 1 98 ? -1.687 3.820 21.503 1.00 94.75 98 ALA A C 1
ATOM 800 O O . ALA A 1 98 ? -1.258 4.453 22.464 1.00 94.75 98 ALA A O 1
ATOM 801 N N . GLU A 1 99 ? -1.434 4.210 20.250 1.00 93.81 99 GLU A N 1
ATO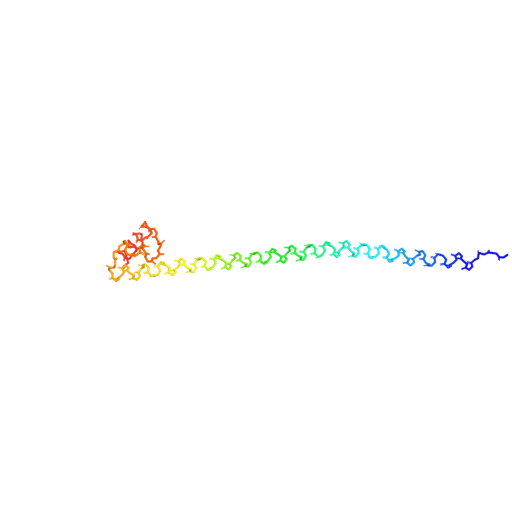M 802 C CA . GLU A 1 99 ? -0.792 5.490 19.908 1.00 93.81 99 GLU A CA 1
ATOM 803 C C . GLU A 1 99 ? -1.718 6.686 20.180 1.00 93.81 99 GLU A C 1
ATOM 805 O O . GLU A 1 99 ? -1.267 7.700 20.719 1.00 93.81 99 GLU A O 1
ATOM 810 N N . ILE A 1 100 ? -3.015 6.551 19.880 1.00 91.75 100 ILE A N 1
ATOM 811 C CA . ILE A 1 100 ? -4.027 7.577 20.173 1.00 91.75 100 ILE A CA 1
ATOM 812 C C . ILE A 1 100 ? -4.214 7.741 21.685 1.00 91.75 100 ILE A C 1
ATOM 814 O O . ILE A 1 100 ? -4.265 8.864 22.162 1.00 91.75 100 ILE A O 1
ATOM 818 N N . GLU A 1 101 ? -4.270 6.646 22.447 1.00 89.31 101 GLU A N 1
ATOM 819 C CA . GLU A 1 101 ? -4.449 6.684 23.910 1.00 89.31 101 GLU A CA 1
ATOM 820 C C . GLU A 1 101 ? -3.245 7.275 24.667 1.00 89.31 101 GLU A C 1
ATOM 822 O O . GLU A 1 101 ? -3.378 7.691 25.818 1.00 89.31 101 GLU A O 1
ATOM 827 N N . LYS A 1 102 ? -2.062 7.296 24.040 1.00 85.69 102 LYS A N 1
ATOM 828 C CA . LYS A 1 102 ? -0.838 7.909 24.587 1.00 85.69 102 LYS A CA 1
ATOM 829 C C . LYS A 1 102 ? -0.690 9.393 24.248 1.00 85.69 102 LYS A C 1
ATOM 831 O O . LYS A 1 102 ? 0.186 10.033 24.832 1.00 85.69 102 LYS A O 1
ATOM 836 N N . SER A 1 103 ? -1.456 9.886 23.275 1.00 71.06 103 SER A N 1
ATOM 837 C CA . SER A 1 103 ? -1.424 11.277 22.804 1.00 71.06 103 SER A CA 1
ATOM 838 C C . SER A 1 103 ? -2.349 12.157 23.636 1.00 71.06 103 SER A C 1
ATOM 840 O O . SER A 1 103 ? -1.949 13.309 23.907 1.00 71.06 103 SER A O 1
#

pLDDT: mean 75.41, std 21.46, range [42.72, 97.44]

Secondary structure (DSSP, 8-state):
--SSHHHHHHHHHHHHHHHHHHHHHHHHHHHHHHHHHHHHHHHHHHHHHHHHHHHHHHHHHHHHHHHHHHHHHHTT--HHHHHHHH---HHHHHHHHHHHHT-

Mean predicted aligned error: 14.86 Å

Solvent-accessible surface area (backbone atoms only — not comparable to full-atom values): 5734 Å² total; per-residue (Å²): 142,79,76,60,74,58,54,58,48,53,56,50,56,53,50,54,52,51,52,50,53,57,51,49,52,52,46,49,53,50,46,48,53,49,48,49,51,52,50,52,50,51,51,50,51,50,48,53,53,51,50,54,50,50,49,50,51,50,52,49,56,49,50,51,34,52,52,53,43,52,52,38,51,74,74,66,53,55,67,72,60,43,30,72,74,53,70,49,56,69,70,58,56,53,49,54,50,54,54,59,78,73,105

Sequence (103 aa):
MKNLDLELNINSYSRANYFDTAFFNRTIERLGEFNMTFTEEIQGYRTRINTAKEEGLAEGRYSEKIEIAMNFLKDGFGIDCIMKNTGLPEEEVKRLQAEIEKS

Nearest PDB structures (foldseek):
  3g1c-assembly1_A-2  TM=9.445E-01  e=3.555E+00  Lachnospira eligens ATCC 27750
  3frw-assembly2_D  TM=7.557E-01  e=2.737E+00  Blautia obeum ATCC 29174

Radius of gyration: 35.06 Å; Cα contacts (8 Å, |Δi|>4): 32; chains: 1; bounding box: 66×18×99 Å

Foldseek 3Di:
DDDDVVPVVVVVVVVVVVCCVVVVVVVVVVCVVVVVCVVVVVVVVVVVVVVVVVVVVVVVLLVVLLVQLLVCVVVPHDLVVSCVVSVDDSVSSVVSNVVVVVD